Protein AF-A0AAW0SC07-F1 (afdb_monomer_lite)

Organism: Scylla paramamosain (NCBI:txid85552)

Sequence (97 aa):
QTDLDDSVVSEEGESTSRVGEHDPYFEPVVTLLEVFVVSDDDQEEEMIRLSFEVRQYKLFHYHTSESPPQWKERGMGAINILRNKQKKAVEFVQRQN

Radius of gyration: 31.54 Å; chains: 1; bounding box: 47×66×80 Å

Secondary structure (DSSP, 8-state):
----------------------------SS---------HHHHHHHHHHTT-EEEEEEEEEEETTSSS-EEEEEEEEEEEEEEETTTTEEEEEE---

Foldseek 3Di:
DDDDDDDDDDDDDDDDDPVPPPPDDDDDPDDDDDDPDPDVCVVLQVVFQVPDKDAWDWDWDFAVVDVVIDIDTPDMGIWGWGQDPVVRDIDIDDDDD

Structure (mmCIF, N/CA/C/O backbone):
data_AF-A0AAW0SC07-F1
#
_entry.id   AF-A0AAW0SC07-F1
#
loop_
_atom_site.group_PDB
_atom_site.id
_atom_site.type_symbol
_atom_site.label_atom_id
_atom_site.label_alt_id
_atom_site.label_comp_id
_atom_site.label_asym_id
_atom_site.label_entity_id
_atom_site.label_seq_id
_atom_site.pdbx_PDB_ins_code
_atom_site.Cartn_x
_atom_site.Cartn_y
_atom_site.Cartn_z
_atom_site.occupancy
_atom_site.B_iso_or_equiv
_atom_site.auth_seq_id
_atom_site.auth_comp_id
_atom_site.auth_asym_id
_atom_site.auth_atom_id
_atom_site.pdbx_PDB_model_num
ATOM 1 N N . GLN A 1 1 ? 4.304 53.829 -59.976 1.00 37.25 1 GLN A N 1
ATOM 2 C CA . GLN A 1 1 ? 3.515 53.375 -61.131 1.00 37.25 1 GLN A CA 1
ATOM 3 C C . GLN A 1 1 ? 2.353 52.582 -60.574 1.00 37.25 1 GLN A C 1
ATOM 5 O O . GLN A 1 1 ? 2.583 51.633 -59.838 1.00 37.25 1 GLN A O 1
ATOM 10 N N . THR A 1 2 ? 1.151 53.104 -60.774 1.00 45.84 2 THR A N 1
ATOM 11 C CA . THR A 1 2 ? -0.133 52.556 -60.330 1.00 45.84 2 THR A CA 1
ATOM 12 C C . THR A 1 2 ? -0.894 52.120 -61.572 1.00 45.84 2 THR A C 1
ATOM 14 O O . THR A 1 2 ? -1.062 52.959 -62.447 1.00 45.84 2 THR A O 1
ATOM 17 N N . ASP A 1 3 ? -1.385 50.886 -61.590 1.00 42.53 3 ASP A N 1
ATOM 18 C CA . ASP A 1 3 ? -2.456 50.367 -62.456 1.00 42.53 3 ASP A CA 1
ATOM 19 C C . ASP A 1 3 ? -3.165 49.306 -61.563 1.00 42.53 3 ASP A C 1
ATOM 21 O O . ASP A 1 3 ? -2.468 48.450 -61.017 1.00 42.53 3 ASP A O 1
ATOM 25 N N . LEU A 1 4 ? -4.406 49.467 -61.054 1.00 56.62 4 LEU A N 1
ATOM 26 C CA . LEU A 1 4 ? -5.734 49.326 -61.711 1.00 56.62 4 LEU A CA 1
ATOM 27 C C . LEU A 1 4 ? -5.795 48.003 -62.511 1.00 56.62 4 LEU A C 1
ATOM 29 O O . LEU A 1 4 ? -4.932 47.798 -63.351 1.00 56.62 4 LEU A O 1
ATOM 33 N N . ASP A 1 5 ? -6.700 47.033 -62.323 1.00 48.47 5 ASP A N 1
ATOM 34 C CA . ASP A 1 5 ? -8.143 47.021 -62.019 1.00 48.47 5 ASP A CA 1
ATOM 35 C C . ASP A 1 5 ? -8.614 45.540 -61.839 1.00 48.47 5 ASP A C 1
ATOM 37 O O . ASP A 1 5 ? -7.861 44.620 -62.158 1.00 48.47 5 ASP A O 1
ATOM 41 N N . ASP A 1 6 ? -9.877 45.363 -61.431 1.00 46.69 6 ASP A N 1
ATOM 42 C CA . ASP A 1 6 ? -10.849 44.302 -61.780 1.00 46.69 6 ASP A CA 1
ATOM 43 C C . ASP A 1 6 ? -11.149 43.280 -60.653 1.00 46.69 6 ASP A C 1
ATOM 45 O O . ASP A 1 6 ? -10.324 42.435 -60.325 1.00 46.69 6 ASP A O 1
ATOM 49 N N . SER A 1 7 ? -12.200 43.389 -59.822 1.00 51.28 7 SER A N 1
ATOM 50 C CA . SER 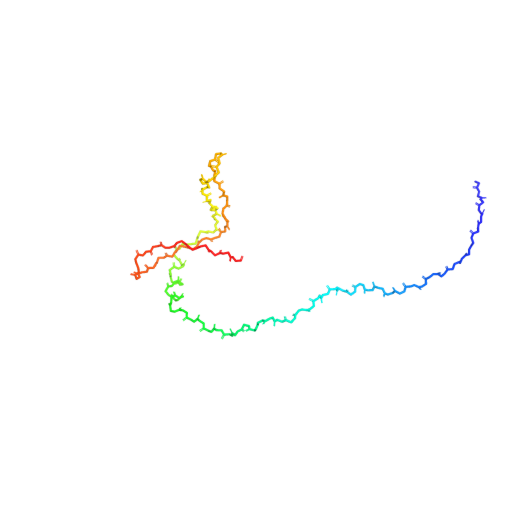A 1 7 ? -13.667 43.514 -59.993 1.00 51.28 7 SER A CA 1
ATOM 51 C C . SER A 1 7 ? -14.415 42.170 -59.868 1.00 51.28 7 SER A C 1
ATOM 53 O O . SER A 1 7 ? -14.202 41.237 -60.631 1.00 51.28 7 SER A O 1
ATOM 55 N N . VAL A 1 8 ? -15.375 42.173 -58.925 1.00 46.94 8 VAL A N 1
ATOM 56 C CA . VAL A 1 8 ? -16.696 41.502 -58.942 1.00 46.94 8 VAL A CA 1
ATOM 57 C C . VAL A 1 8 ? -16.862 40.015 -58.517 1.00 46.94 8 VAL A C 1
ATOM 59 O O . VAL A 1 8 ? -16.486 39.098 -59.230 1.00 46.94 8 VAL A O 1
ATOM 62 N N . VAL A 1 9 ? -17.541 39.866 -57.350 1.00 43.53 9 VAL A N 1
ATOM 63 C CA . VAL A 1 9 ? -18.678 38.979 -56.919 1.00 43.53 9 VAL A CA 1
ATOM 64 C C . VAL A 1 9 ? -18.549 37.464 -57.214 1.00 43.53 9 VAL A C 1
ATOM 66 O O . VAL A 1 9 ? -18.230 37.058 -58.316 1.00 43.53 9 VAL A O 1
ATOM 69 N N . SER A 1 10 ? -18.860 36.517 -56.323 1.00 38.44 10 SER A N 1
ATOM 70 C CA . SER A 1 10 ? -20.108 36.363 -55.563 1.00 38.44 10 SER A CA 1
ATOM 71 C C . SER A 1 10 ? -20.004 35.208 -54.567 1.00 38.44 10 SER A C 1
ATOM 73 O O . SER A 1 10 ? -19.227 34.291 -54.795 1.00 38.44 10 SER A O 1
ATOM 75 N N . GLU A 1 11 ? -20.834 35.303 -53.521 1.00 48.44 11 GLU A N 1
ATOM 76 C CA . GLU A 1 11 ? -21.550 34.227 -52.814 1.00 48.44 11 GLU A CA 1
ATOM 77 C C . GLU A 1 11 ? -20.823 32.899 -52.602 1.00 48.44 11 GLU A C 1
ATOM 79 O O . GLU A 1 11 ? -20.642 32.175 -53.561 1.00 48.44 11 GLU A O 1
ATOM 84 N N . GLU A 1 12 ? -20.592 32.522 -51.338 1.00 41.62 12 GLU A N 1
ATOM 85 C CA . GLU A 1 12 ? -21.218 31.314 -50.777 1.00 41.62 12 GLU A CA 1
ATOM 86 C C . GLU A 1 12 ? -21.529 31.563 -49.296 1.00 41.62 12 GLU A C 1
ATOM 88 O O . GLU A 1 12 ? -20.653 31.681 -48.437 1.00 41.62 12 GLU A O 1
ATOM 93 N N . GLY A 1 13 ? -22.821 31.713 -49.004 1.00 49.91 13 GLY A N 1
ATOM 94 C CA . GLY A 1 13 ? -23.321 31.428 -47.676 1.00 49.91 13 GLY A CA 1
ATOM 95 C C . GLY A 1 13 ? -23.371 29.919 -47.532 1.00 49.91 13 GLY A C 1
ATOM 96 O O . GLY A 1 13 ? -24.145 29.279 -48.231 1.00 49.91 13 GLY A O 1
ATOM 97 N N . GLU A 1 14 ? -22.603 29.352 -46.609 1.00 43.53 14 GLU A N 1
ATOM 98 C CA . GLU A 1 14 ? -22.860 27.985 -46.182 1.00 43.53 14 GLU A CA 1
ATOM 99 C C . GLU A 1 14 ? -22.658 27.848 -44.672 1.00 43.53 14 GLU A C 1
ATOM 101 O O . GLU A 1 14 ? -21.560 27.798 -44.128 1.00 43.53 14 GLU A O 1
ATOM 106 N N . SER A 1 15 ? -23.812 27.853 -44.008 1.00 43.69 15 SER A N 1
ATOM 107 C CA . SER A 1 15 ? -24.173 26.838 -43.027 1.00 43.69 15 SER A CA 1
ATOM 108 C C . SER A 1 15 ? -23.205 26.640 -41.868 1.00 43.69 15 SER A C 1
ATOM 110 O O . SER A 1 15 ? -22.289 25.826 -41.890 1.00 43.69 15 SER A O 1
ATOM 112 N N . THR A 1 16 ? -23.539 27.316 -40.774 1.00 48.91 16 THR A N 1
ATOM 113 C CA . THR A 1 16 ? -23.705 26.695 -39.453 1.00 48.91 16 THR A CA 1
ATOM 114 C C . THR A 1 16 ? -23.292 25.216 -39.364 1.00 48.91 16 THR A C 1
ATOM 116 O O . THR A 1 16 ? -24.134 24.323 -39.361 1.00 48.91 16 THR A O 1
ATOM 119 N N . SER A 1 17 ? -22.008 24.937 -39.187 1.00 53.12 17 SER A N 1
ATOM 120 C CA . SER A 1 17 ? -21.585 23.720 -38.504 1.00 53.12 17 SER A CA 1
ATOM 121 C C . SER A 1 17 ? -20.918 24.155 -37.214 1.00 53.12 17 SER A C 1
ATOM 123 O O . SER A 1 17 ? -19.706 24.134 -37.029 1.00 53.12 17 SER A O 1
ATOM 125 N N . ARG A 1 18 ? -21.773 24.555 -36.264 1.00 54.28 18 ARG A N 1
ATOM 126 C CA . ARG A 1 18 ? -21.492 24.217 -34.873 1.00 54.28 18 ARG A CA 1
ATOM 127 C C . ARG A 1 18 ? -21.308 22.707 -34.892 1.00 54.28 18 ARG A C 1
ATOM 129 O O . ARG A 1 18 ? -22.300 21.991 -34.982 1.00 54.28 18 ARG A O 1
ATOM 136 N N . VAL A 1 19 ? -20.056 22.258 -34.945 1.00 57.66 19 VAL A N 1
ATOM 137 C CA . VAL A 1 19 ? -19.673 20.873 -34.702 1.00 57.66 19 VAL A CA 1
ATOM 138 C C . VAL A 1 19 ? -20.206 20.591 -33.308 1.00 57.66 19 VAL A C 1
ATOM 140 O O . VAL A 1 19 ? -19.590 20.960 -32.313 1.00 57.66 19 VAL A O 1
ATOM 143 N N . GLY A 1 20 ? -21.446 20.104 -33.256 1.00 59.25 20 GLY A N 1
ATOM 144 C CA . GLY A 1 20 ? -22.051 19.624 -32.035 1.00 59.25 20 GLY A CA 1
ATOM 145 C C . GLY A 1 20 ? -21.104 18.559 -31.534 1.00 59.25 20 GLY A C 1
ATOM 146 O O . GLY A 1 20 ? -20.772 17.644 -32.290 1.00 59.25 20 GLY A O 1
ATOM 147 N N . GLU A 1 21 ? -20.592 18.762 -30.325 1.00 64.81 21 GLU A N 1
ATOM 148 C CA . GLU A 1 21 ? -19.764 17.793 -29.630 1.00 64.81 21 GLU A CA 1
ATOM 149 C C . GLU A 1 21 ? -20.411 16.422 -29.813 1.00 64.81 21 GLU A C 1
ATOM 151 O O . GLU A 1 21 ? -21.562 16.200 -29.433 1.00 64.81 21 GLU A O 1
ATOM 156 N N . HIS A 1 22 ? -19.709 15.533 -30.515 1.00 71.44 22 HIS A N 1
ATOM 157 C CA . HIS A 1 22 ? -20.117 14.148 -30.619 1.00 71.44 22 HIS A CA 1
ATOM 158 C C . HIS A 1 22 ? -19.916 13.547 -29.229 1.00 71.44 22 HIS A C 1
ATOM 160 O O . HIS A 1 22 ? -18.822 13.091 -28.908 1.00 71.44 22 HIS A O 1
ATOM 166 N N . ASP A 1 23 ? -20.954 13.640 -28.401 1.00 79.31 23 ASP A N 1
ATOM 167 C CA . ASP A 1 23 ? -21.022 13.056 -27.067 1.00 79.31 23 ASP A CA 1
ATOM 168 C C . ASP A 1 23 ? -21.840 11.759 -27.156 1.00 79.31 23 ASP A C 1
ATOM 170 O O . ASP A 1 23 ? -23.074 11.786 -27.056 1.00 79.31 23 ASP A O 1
ATOM 174 N N . PRO A 1 24 ? -21.204 10.617 -27.488 1.00 84.19 24 PRO A N 1
ATOM 175 C CA . PRO A 1 24 ? -21.902 9.349 -27.576 1.00 84.19 24 PRO A CA 1
ATOM 176 C C . PRO A 1 24 ? -22.398 8.949 -26.184 1.00 84.19 24 PRO A C 1
ATOM 178 O O . PRO A 1 24 ? -21.633 8.511 -25.326 1.00 84.19 24 PRO A O 1
ATOM 181 N N . TYR A 1 25 ? -23.706 9.083 -25.978 1.00 86.44 25 TYR A N 1
ATOM 182 C CA . TYR A 1 25 ? -24.371 8.613 -24.773 1.00 86.44 25 TYR A CA 1
ATOM 183 C C . TYR A 1 25 ? -24.542 7.091 -24.815 1.00 86.44 25 TYR A C 1
ATOM 185 O O . TYR A 1 25 ? -25.071 6.539 -25.783 1.00 86.44 25 TYR A O 1
ATOM 193 N N . PHE A 1 26 ? -24.137 6.421 -23.738 1.00 89.56 26 PHE A N 1
ATOM 194 C CA . PHE A 1 26 ? -24.329 4.986 -23.547 1.00 89.56 26 PHE A CA 1
ATOM 195 C C . PHE A 1 26 ? -25.259 4.742 -22.363 1.00 89.56 26 PHE A C 1
ATOM 197 O O . PHE A 1 26 ? -25.078 5.322 -21.291 1.00 89.56 26 PHE A O 1
ATOM 204 N N . GLU A 1 27 ? -26.231 3.848 -22.544 1.00 87.94 27 GLU A N 1
ATOM 205 C CA . GLU A 1 27 ? -27.066 3.396 -21.436 1.00 87.94 27 GLU A CA 1
ATOM 206 C C . GLU A 1 27 ? -26.234 2.569 -20.439 1.00 87.94 27 GLU A C 1
ATOM 208 O O . GLU A 1 27 ? -25.405 1.744 -20.847 1.00 87.94 27 GLU A O 1
ATOM 213 N N . PRO A 1 28 ? -26.432 2.768 -19.125 1.00 86.75 28 PRO A N 1
ATOM 214 C CA . PRO A 1 28 ? -25.701 2.020 -18.116 1.00 86.75 28 PRO A CA 1
ATOM 215 C C . PRO A 1 28 ? -26.069 0.533 -18.177 1.00 86.75 28 PRO A C 1
ATOM 217 O O . PRO A 1 28 ? -27.227 0.156 -18.025 1.00 86.75 28 PRO A O 1
ATOM 220 N N . VAL A 1 29 ? -25.057 -0.326 -18.340 1.00 86.31 29 VAL A N 1
ATOM 221 C CA . VAL A 1 29 ? -25.231 -1.792 -18.391 1.00 86.31 29 VAL A CA 1
ATOM 222 C C . VAL A 1 29 ? -25.684 -2.355 -17.039 1.00 86.31 29 VAL A C 1
ATOM 224 O O . VAL A 1 29 ? -26.373 -3.371 -16.980 1.00 86.31 29 VAL A O 1
ATOM 227 N N . VAL A 1 30 ? -25.294 -1.702 -15.941 1.00 85.69 30 VAL A N 1
ATOM 228 C CA . VAL A 1 30 ? -25.643 -2.103 -14.575 1.00 85.69 30 VAL A CA 1
ATOM 229 C C . VAL A 1 30 ? -25.950 -0.878 -13.721 1.00 85.69 30 VAL A C 1
ATOM 231 O O . VAL A 1 30 ? -25.230 0.118 -13.755 1.00 85.69 30 VAL A O 1
ATOM 234 N N . THR A 1 31 ? -27.008 -0.965 -12.920 1.00 81.88 31 THR A N 1
ATOM 235 C CA . THR A 1 31 ? -27.303 0.012 -11.868 1.00 81.88 31 THR A CA 1
ATOM 236 C C . THR A 1 31 ? -26.656 -0.447 -10.571 1.00 81.88 31 THR A C 1
ATOM 238 O O . THR A 1 31 ? -26.983 -1.521 -10.059 1.00 81.88 31 THR A O 1
ATOM 241 N N . LEU A 1 32 ? -25.742 0.360 -10.037 1.00 81.81 32 LEU A N 1
ATOM 242 C CA . LEU A 1 32 ? -25.138 0.102 -8.735 1.00 81.81 32 LEU A CA 1
ATOM 243 C C . LEU A 1 32 ? -26.204 0.300 -7.653 1.00 81.81 32 LEU A C 1
ATOM 245 O O . LEU A 1 32 ? -26.710 1.405 -7.473 1.00 81.81 32 LEU A O 1
ATOM 249 N N . LEU A 1 33 ? -26.566 -0.780 -6.959 1.00 82.62 33 LEU A N 1
ATOM 250 C CA . LEU A 1 33 ? -27.409 -0.686 -5.772 1.00 82.62 33 LEU A CA 1
ATOM 251 C C . LEU A 1 33 ? -26.603 -0.042 -4.646 1.00 82.62 33 LEU A C 1
ATOM 253 O O . LEU A 1 33 ? -25.430 -0.367 -4.454 1.00 82.62 33 LEU A O 1
ATOM 257 N N . GLU A 1 34 ? -27.236 0.858 -3.900 1.00 76.06 34 GLU A N 1
ATOM 258 C CA . GLU A 1 34 ? -26.630 1.459 -2.719 1.00 76.06 34 GLU A CA 1
ATOM 259 C C . GLU A 1 34 ? -26.486 0.378 -1.643 1.00 76.06 34 GLU A C 1
ATOM 261 O O . GLU A 1 34 ? -27.460 -0.060 -1.030 1.00 76.06 34 GLU A O 1
ATOM 266 N N . VAL A 1 35 ? -25.260 -0.112 -1.463 1.00 72.00 35 VAL A N 1
ATOM 267 C CA . VAL A 1 35 ? -24.939 -1.075 -0.413 1.00 72.00 35 VAL A CA 1
ATOM 268 C C . VAL A 1 35 ? -24.312 -0.309 0.739 1.00 72.00 35 VAL A C 1
ATOM 270 O O . VAL A 1 35 ? -23.189 0.180 0.638 1.00 72.00 35 VAL A O 1
ATOM 273 N N . PHE A 1 36 ? -25.035 -0.230 1.852 1.00 62.91 36 PHE A N 1
ATOM 274 C CA . PHE A 1 36 ? -24.496 0.303 3.095 1.00 62.91 36 PHE A CA 1
ATOM 275 C C . PHE A 1 36 ? -23.659 -0.791 3.771 1.00 62.91 36 PHE A C 1
ATOM 277 O O . PHE A 1 36 ? -24.157 -1.572 4.581 1.00 62.91 36 PHE A O 1
ATOM 284 N N . VAL A 1 37 ? -22.389 -0.905 3.378 1.00 62.66 37 VAL A N 1
ATOM 285 C CA . VAL A 1 37 ? -21.425 -1.774 4.064 1.00 62.66 37 VAL A CA 1
ATOM 286 C C . VAL A 1 37 ? -20.750 -0.941 5.143 1.00 62.66 37 VAL A C 1
ATOM 288 O O . VAL A 1 37 ? -19.776 -0.245 4.878 1.00 62.66 37 VAL A O 1
ATOM 291 N N . VAL A 1 38 ? -21.283 -0.985 6.362 1.00 56.22 38 VAL A N 1
ATOM 292 C CA . VAL A 1 38 ? -20.494 -0.602 7.538 1.00 56.22 38 VAL A CA 1
ATOM 293 C C . VAL A 1 38 ? -19.776 -1.864 7.971 1.00 56.22 38 VAL A C 1
ATOM 295 O O . VAL A 1 38 ? -20.347 -2.714 8.653 1.00 56.22 38 VAL A O 1
ATOM 298 N N . SER A 1 39 ? -18.549 -2.039 7.497 1.00 60.50 39 SER A N 1
ATOM 299 C CA . SER A 1 39 ? -17.679 -3.083 8.019 1.00 60.50 39 SER A CA 1
ATOM 300 C C . SER A 1 39 ? -17.310 -2.670 9.446 1.00 60.50 39 SER A C 1
ATOM 302 O O . SER A 1 39 ? -16.751 -1.595 9.631 1.00 60.50 39 SER A O 1
ATOM 304 N N . ASP A 1 40 ? -17.589 -3.489 10.464 1.00 55.94 40 ASP A N 1
ATOM 305 C CA . ASP A 1 40 ? -17.095 -3.235 11.836 1.00 55.94 40 ASP A CA 1
ATOM 306 C C . ASP A 1 40 ? -15.556 -3.076 11.870 1.00 55.94 40 ASP A C 1
ATOM 308 O O . ASP A 1 40 ? -15.009 -2.367 12.716 1.00 55.94 40 ASP A O 1
ATOM 312 N N . ASP A 1 41 ? -14.863 -3.667 10.889 1.00 57.06 41 ASP A N 1
ATOM 313 C CA . ASP A 1 41 ? -13.432 -3.473 10.643 1.00 57.06 41 ASP A CA 1
ATOM 314 C C . ASP A 1 41 ? -13.077 -1.998 10.372 1.00 57.06 41 ASP A C 1
ATOM 316 O O . ASP A 1 41 ? -12.029 -1.554 10.826 1.00 57.06 41 ASP A O 1
ATOM 320 N N . ASP A 1 42 ? -13.940 -1.198 9.729 1.00 55.41 42 ASP A N 1
ATOM 321 C CA . ASP A 1 42 ? -13.635 0.198 9.377 1.00 55.41 42 ASP A CA 1
ATOM 322 C C . ASP A 1 42 ? -13.456 1.097 10.614 1.00 55.41 42 ASP A C 1
ATOM 324 O O . ASP A 1 42 ? -12.649 2.024 10.582 1.00 55.41 42 ASP A O 1
ATOM 328 N N . GLN A 1 43 ? -14.149 0.814 11.725 1.00 53.81 43 GLN A N 1
ATOM 329 C CA . GLN A 1 43 ? -14.042 1.590 12.971 1.00 53.81 43 GLN A CA 1
ATOM 330 C C . GLN A 1 43 ? -12.756 1.265 13.754 1.00 53.81 43 GLN A C 1
ATOM 332 O O . GLN A 1 43 ? -12.089 2.164 14.276 1.00 53.81 43 GLN A O 1
ATOM 337 N N . GLU A 1 44 ? -12.365 -0.013 13.828 1.00 57.00 44 GLU A N 1
ATOM 338 C CA . GLU A 1 44 ? -11.090 -0.411 14.443 1.00 57.00 44 GLU A CA 1
ATOM 339 C C . GLU A 1 44 ? -9.908 0.020 13.548 1.00 57.00 44 GLU A C 1
ATOM 341 O O . GLU A 1 44 ? -8.905 0.540 14.050 1.00 57.00 44 GLU A O 1
ATOM 346 N N . GLU A 1 45 ? -10.059 -0.094 12.222 1.00 54.78 45 GLU A N 1
ATOM 347 C CA . GLU A 1 45 ? -9.089 0.330 11.209 1.00 54.78 45 GLU A CA 1
ATOM 348 C C . GLU A 1 45 ? -8.872 1.852 11.204 1.00 54.78 45 GLU A C 1
ATOM 350 O O . GLU A 1 45 ? -7.728 2.290 11.096 1.00 54.78 45 GLU A O 1
ATOM 355 N N . GLU A 1 46 ? -9.910 2.673 11.390 1.00 54.09 46 GLU A N 1
ATOM 356 C CA . GLU A 1 46 ? -9.792 4.137 11.491 1.00 54.09 46 GLU A CA 1
ATOM 357 C C . GLU A 1 46 ? -8.922 4.568 12.685 1.00 54.09 46 GLU A C 1
ATOM 359 O O . GLU A 1 46 ? -8.025 5.400 12.534 1.00 54.09 46 GLU A O 1
ATOM 364 N N . MET A 1 47 ? -9.081 3.931 13.850 1.00 49.91 47 MET A N 1
ATOM 365 C CA . MET A 1 47 ? -8.268 4.230 15.038 1.00 49.91 47 MET A CA 1
ATOM 366 C C . MET A 1 47 ? -6.796 3.808 14.872 1.00 49.91 47 MET A C 1
ATOM 368 O O . MET A 1 47 ? -5.895 4.349 15.514 1.00 49.91 47 MET A O 1
ATOM 372 N N . ILE A 1 48 ? -6.542 2.835 14.001 1.00 54.19 48 ILE A N 1
ATOM 373 C CA . ILE A 1 48 ? -5.219 2.310 13.683 1.00 54.19 48 ILE A CA 1
ATOM 374 C C . ILE A 1 48 ? -4.534 3.130 12.567 1.00 54.19 48 ILE A C 1
ATOM 376 O O . ILE A 1 48 ? -3.330 3.394 12.677 1.00 54.19 48 ILE A O 1
ATOM 380 N N . ARG A 1 49 ? -5.286 3.579 11.546 1.00 54.06 49 ARG A N 1
ATOM 381 C CA . ARG A 1 49 ? -4.842 4.474 10.452 1.00 54.06 49 ARG A CA 1
ATOM 382 C C . ARG A 1 49 ? -4.147 5.731 10.981 1.00 54.06 49 ARG A C 1
ATOM 384 O O . ARG A 1 49 ? -3.191 6.197 10.373 1.00 54.06 49 ARG A O 1
ATOM 391 N N . LEU A 1 50 ? -4.563 6.228 12.147 1.00 54.47 50 LEU A N 1
ATOM 392 C CA . LEU A 1 50 ? -4.008 7.423 12.796 1.00 54.47 50 LEU A CA 1
ATOM 393 C C . LEU A 1 50 ? -2.553 7.286 13.276 1.00 54.47 50 LEU A C 1
ATOM 395 O O . LEU A 1 50 ? -1.965 8.275 13.712 1.00 54.47 50 LEU A O 1
ATOM 399 N N . SER A 1 51 ? -1.963 6.087 13.236 1.00 55.12 51 SER A N 1
ATOM 400 C CA . SER A 1 51 ? -0.666 5.855 13.878 1.00 55.12 51 SER A CA 1
ATOM 401 C C . SER A 1 51 ? 0.500 6.425 13.069 1.00 55.12 51 SER A C 1
ATOM 403 O O . SER A 1 51 ? 1.349 7.088 13.653 1.00 55.12 51 SER A O 1
ATOM 405 N N . PHE A 1 52 ? 0.557 6.195 11.751 1.00 61.44 52 PHE A N 1
ATOM 406 C CA . PHE A 1 52 ? 1.634 6.692 10.885 1.00 61.44 52 PHE A CA 1
ATOM 407 C C . PHE A 1 52 ? 1.189 6.747 9.418 1.00 61.44 52 PHE A C 1
ATOM 409 O O . PHE A 1 52 ? 0.921 5.715 8.801 1.00 61.44 52 PHE A O 1
ATOM 416 N N . GLU A 1 53 ? 1.190 7.952 8.853 1.00 66.56 53 GLU A N 1
ATOM 417 C CA . GLU A 1 53 ? 1.029 8.193 7.420 1.00 66.56 53 GLU A CA 1
ATOM 418 C C . GLU A 1 53 ? 2.391 8.560 6.823 1.00 66.56 53 GLU A C 1
ATOM 420 O O . GLU A 1 53 ? 3.021 9.551 7.209 1.00 66.56 53 GLU A O 1
ATOM 425 N N . VAL A 1 54 ? 2.861 7.767 5.861 1.00 72.06 54 VAL A N 1
ATOM 426 C CA . VAL A 1 54 ? 4.025 8.145 5.056 1.00 72.06 54 VAL A CA 1
ATOM 427 C C . VAL A 1 54 ? 3.513 8.949 3.874 1.00 72.06 54 VAL A C 1
ATOM 429 O O . VAL A 1 54 ? 2.922 8.376 2.966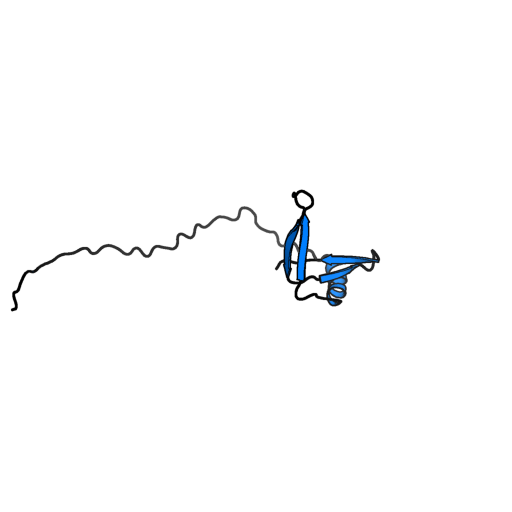 1.00 72.06 54 VAL A O 1
ATOM 432 N N . ARG A 1 55 ? 3.754 10.265 3.872 1.00 72.69 55 ARG A N 1
ATOM 433 C CA . ARG A 1 55 ? 3.241 11.185 2.838 1.00 72.69 55 ARG A CA 1
ATOM 434 C C . ARG A 1 55 ? 3.781 10.916 1.435 1.00 72.69 55 ARG A C 1
ATOM 436 O O . ARG A 1 55 ? 3.111 11.227 0.457 1.00 72.69 55 ARG A O 1
ATOM 443 N N . GLN A 1 56 ? 5.010 10.416 1.336 1.00 81.69 56 GLN A N 1
ATOM 444 C CA . GLN A 1 56 ? 5.681 10.171 0.064 1.00 81.69 56 GLN A CA 1
ATOM 445 C C . GLN A 1 56 ? 6.529 8.905 0.154 1.00 81.69 56 GLN A C 1
ATOM 447 O O . GLN A 1 56 ? 7.443 8.819 0.973 1.00 81.69 56 GLN A O 1
ATOM 452 N N . TYR A 1 57 ? 6.246 7.938 -0.711 1.00 83.94 57 TYR A N 1
ATOM 453 C CA . TYR A 1 57 ? 7.080 6.758 -0.918 1.00 83.94 57 TYR A CA 1
ATOM 454 C C . TYR A 1 57 ? 7.261 6.477 -2.412 1.00 83.94 57 TYR A C 1
ATOM 456 O O . TYR A 1 57 ? 6.483 6.933 -3.253 1.00 83.94 57 TYR A O 1
ATOM 464 N N . LYS A 1 58 ? 8.272 5.662 -2.718 1.00 88.75 58 LYS A N 1
ATOM 465 C CA . LYS A 1 58 ? 8.430 4.977 -4.001 1.00 88.75 58 LYS A CA 1
ATOM 466 C C . LYS A 1 58 ? 8.647 3.490 -3.735 1.00 88.75 58 LYS A C 1
ATOM 468 O O . LYS A 1 58 ? 9.587 3.119 -3.036 1.00 88.75 58 LYS A O 1
ATOM 473 N N . LEU A 1 59 ? 7.751 2.655 -4.252 1.00 87.94 59 LEU A N 1
ATOM 474 C CA . LEU A 1 59 ? 7.795 1.206 -4.102 1.00 87.94 59 LEU A CA 1
ATOM 475 C C . LEU A 1 59 ? 8.459 0.590 -5.327 1.00 87.94 59 LEU A C 1
ATOM 477 O O . LEU A 1 59 ? 8.104 0.910 -6.462 1.00 87.94 59 LEU A O 1
ATOM 481 N N . PHE A 1 60 ? 9.375 -0.342 -5.091 1.00 91.81 60 PHE A N 1
ATOM 482 C CA . PHE A 1 60 ? 10.029 -1.102 -6.144 1.00 91.81 60 PHE A CA 1
ATOM 483 C C . PHE A 1 60 ? 9.687 -2.584 -6.023 1.00 91.81 60 PHE A C 1
ATOM 485 O O . PHE A 1 60 ? 9.626 -3.135 -4.926 1.00 91.81 60 PHE A O 1
ATOM 492 N N . HIS A 1 61 ? 9.487 -3.233 -7.164 1.00 91.19 61 HIS A N 1
ATOM 493 C CA . HIS A 1 61 ? 9.384 -4.679 -7.269 1.00 91.19 61 HIS A CA 1
ATOM 494 C C . HIS A 1 61 ? 10.638 -5.219 -7.955 1.00 91.19 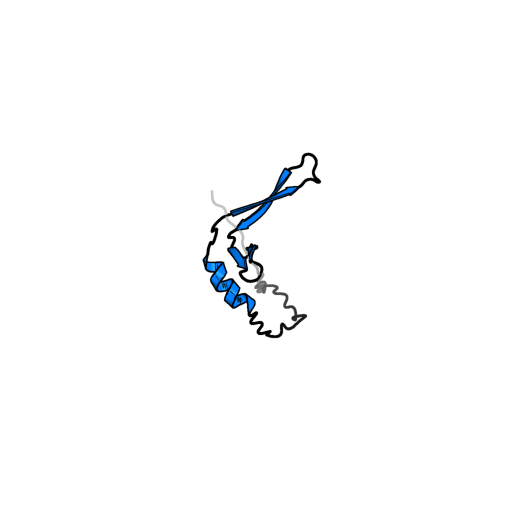61 HIS A C 1
ATOM 496 O O . HIS A 1 61 ? 11.033 -4.732 -9.017 1.00 91.19 61 HIS A O 1
ATOM 502 N N . TYR A 1 62 ? 11.276 -6.211 -7.339 1.00 93.56 62 TYR A N 1
ATOM 503 C CA . TYR A 1 62 ? 12.464 -6.837 -7.903 1.00 93.56 62 TYR A CA 1
ATOM 504 C C . TYR A 1 62 ? 12.066 -7.913 -8.911 1.00 93.56 62 TYR A C 1
ATOM 506 O O . TYR A 1 62 ? 11.468 -8.924 -8.543 1.00 93.56 62 TYR A O 1
ATOM 514 N N . HIS A 1 63 ? 12.385 -7.686 -10.183 1.00 93.25 63 HIS A N 1
ATOM 515 C CA . HIS A 1 63 ? 11.964 -8.544 -11.280 1.00 93.25 63 HIS A CA 1
ATOM 516 C C . HIS A 1 63 ? 13.056 -9.574 -11.592 1.00 93.25 63 HIS A C 1
ATOM 518 O O . HIS A 1 63 ? 13.968 -9.330 -12.381 1.00 93.25 63 HIS A O 1
ATOM 524 N N . THR A 1 64 ? 12.968 -10.741 -10.952 1.00 94.94 64 THR A N 1
ATOM 525 C CA . THR A 1 64 ? 13.958 -11.825 -11.093 1.00 94.94 64 THR A CA 1
ATOM 526 C C . THR A 1 64 ? 13.883 -12.564 -12.424 1.00 94.94 64 THR A C 1
ATOM 528 O O . THR A 1 64 ? 14.831 -13.253 -12.782 1.00 94.94 64 THR A O 1
ATOM 531 N N . SER A 1 65 ? 12.779 -12.433 -13.166 1.00 93.81 65 SER A N 1
ATOM 532 C CA . SER A 1 65 ? 12.615 -13.100 -14.461 1.00 93.81 65 SER A CA 1
ATOM 533 C C . SER A 1 65 ? 13.301 -12.370 -15.622 1.00 93.81 65 SER A C 1
ATOM 535 O O . SER A 1 65 ? 13.241 -12.847 -16.751 1.00 93.81 65 SER A O 1
ATOM 537 N N . GLU A 1 66 ? 13.899 -11.201 -15.382 1.00 91.56 66 GLU A N 1
ATOM 538 C CA . GLU A 1 66 ? 14.712 -10.498 -16.378 1.00 91.56 66 GLU A CA 1
ATOM 539 C C . GLU A 1 66 ? 16.186 -10.886 -16.245 1.00 91.56 66 GLU A C 1
ATOM 541 O O . GLU A 1 66 ? 16.647 -11.266 -15.171 1.00 91.56 66 GLU A O 1
ATOM 546 N N . SER A 1 67 ? 16.930 -10.798 -17.349 1.00 91.00 67 SER A N 1
ATOM 547 C CA . SER A 1 67 ? 18.367 -11.071 -17.383 1.00 91.00 67 SER A CA 1
ATOM 548 C C . SER A 1 67 ? 19.096 -9.863 -17.983 1.00 91.00 67 SER A C 1
ATOM 550 O O . SER A 1 67 ? 19.083 -9.711 -19.206 1.00 91.00 67 SER A O 1
ATOM 552 N N . PRO A 1 68 ? 19.739 -9.010 -17.164 1.00 92.38 68 PRO A N 1
ATOM 553 C CA . PRO A 1 68 ? 19.933 -9.154 -15.719 1.00 92.38 68 PRO A CA 1
ATOM 554 C C . PRO A 1 68 ? 18.672 -8.818 -14.893 1.00 92.38 68 PRO A C 1
ATOM 556 O O . PRO A 1 68 ? 17.860 -7.997 -15.324 1.00 92.38 68 PRO A O 1
ATOM 559 N N . PRO A 1 69 ? 18.521 -9.397 -13.688 1.00 95.25 69 PRO A N 1
ATOM 560 C CA . PRO A 1 69 ? 17.466 -9.008 -12.760 1.00 95.25 69 PRO A CA 1
ATOM 561 C C . PRO A 1 69 ? 17.575 -7.532 -12.373 1.00 95.25 69 PRO A C 1
ATOM 563 O O . PRO A 1 69 ? 18.659 -7.054 -12.029 1.00 95.25 69 PRO A O 1
ATOM 566 N N . GLN A 1 70 ? 16.450 -6.820 -12.367 1.00 94.88 70 GLN A N 1
ATOM 567 C CA . GLN A 1 70 ? 16.428 -5.386 -12.076 1.00 94.88 70 GLN A CA 1
ATOM 568 C C . GLN A 1 70 ? 15.230 -4.966 -11.221 1.00 94.88 70 GLN A C 1
ATOM 570 O O . GLN A 1 70 ? 14.199 -5.639 -11.151 1.00 94.88 70 GLN A O 1
ATOM 575 N N . TRP A 1 71 ? 15.381 -3.824 -10.550 1.00 95.88 71 TRP A N 1
ATOM 576 C CA . TRP A 1 71 ? 14.306 -3.175 -9.807 1.00 95.88 71 TRP A CA 1
ATOM 577 C C . TRP A 1 71 ? 13.412 -2.387 -10.761 1.00 95.88 71 TRP A C 1
ATOM 579 O O . TRP A 1 71 ? 13.895 -1.536 -11.504 1.00 95.88 71 TRP A O 1
ATOM 589 N N . LYS A 1 72 ? 12.103 -2.634 -10.703 1.00 92.88 72 LYS A N 1
ATOM 590 C CA . LYS A 1 72 ? 11.092 -1.850 -11.418 1.00 92.88 72 LYS A CA 1
ATOM 591 C C . LYS A 1 72 ? 10.265 -1.040 -10.442 1.00 92.88 72 LYS A C 1
ATOM 593 O O . LYS A 1 72 ? 9.927 -1.519 -9.361 1.00 92.88 72 LYS A O 1
ATOM 598 N N . GLU A 1 73 ? 9.909 0.173 -10.834 1.00 92.81 73 GLU A N 1
ATOM 599 C CA . GLU A 1 73 ? 8.989 0.993 -10.057 1.00 92.81 73 GLU A CA 1
ATOM 600 C C . GLU A 1 73 ? 7.584 0.376 -10.091 1.00 92.81 73 GLU A C 1
ATOM 602 O O . GLU A 1 73 ? 7.060 0.045 -11.155 1.00 92.81 73 GLU A O 1
ATOM 60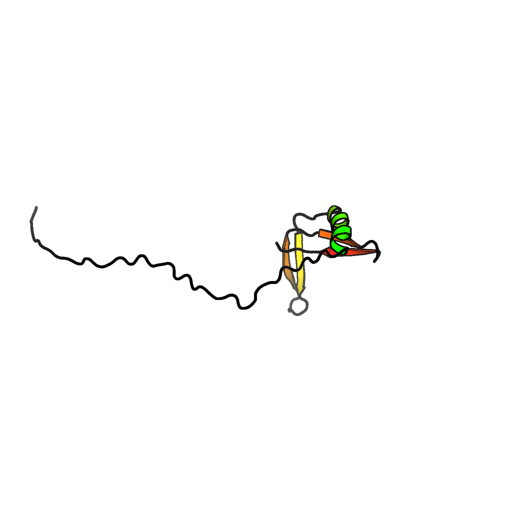7 N N . ARG A 1 74 ? 6.991 0.172 -8.912 1.00 89.44 74 ARG A N 1
ATOM 608 C CA . ARG A 1 74 ? 5.656 -0.416 -8.747 1.00 89.44 74 ARG A CA 1
ATOM 609 C C . ARG A 1 74 ? 4.595 0.643 -8.466 1.00 89.44 74 ARG A C 1
ATOM 611 O O . ARG A 1 74 ? 3.450 0.454 -8.868 1.00 89.44 74 ARG A O 1
ATOM 618 N N . GLY A 1 75 ? 4.970 1.723 -7.7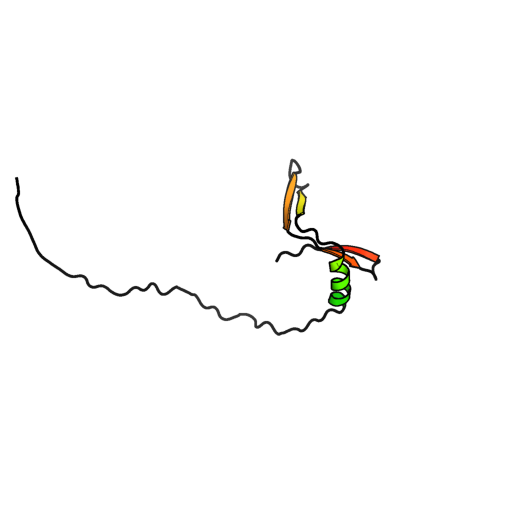83 1.00 85.06 75 GLY A N 1
ATOM 619 C CA . GLY A 1 75 ? 4.083 2.844 -7.487 1.00 85.06 75 GLY A CA 1
ATOM 620 C C . GLY A 1 75 ? 4.726 3.903 -6.594 1.00 85.06 75 GLY A C 1
ATOM 621 O O . GLY A 1 75 ? 5.737 3.651 -5.938 1.00 85.06 75 GLY A O 1
ATOM 622 N N . MET A 1 76 ? 4.103 5.077 -6.558 1.00 86.94 76 MET A N 1
ATOM 623 C CA . MET A 1 76 ? 4.422 6.191 -5.663 1.00 86.94 76 MET A CA 1
ATOM 624 C C . MET A 1 76 ? 3.139 6.685 -4.990 1.00 86.94 76 MET A C 1
ATOM 626 O O . MET A 1 76 ? 2.055 6.514 -5.549 1.00 86.94 76 MET A O 1
ATOM 630 N N . GLY A 1 77 ? 3.244 7.315 -3.820 1.00 83.94 77 GLY A N 1
ATOM 631 C CA . GLY A 1 77 ? 2.097 7.964 -3.170 1.00 83.94 77 GLY A CA 1
ATOM 632 C C . GLY A 1 77 ? 2.237 8.083 -1.656 1.00 83.94 77 GLY A C 1
ATOM 633 O O . GLY A 1 77 ? 3.355 8.208 -1.155 1.00 83.94 77 GLY A O 1
ATOM 634 N N . ALA A 1 78 ? 1.109 7.979 -0.944 1.00 82.06 78 ALA A N 1
ATOM 635 C CA . ALA A 1 78 ? 1.063 7.822 0.509 1.00 82.06 78 ALA A CA 1
ATOM 636 C C . ALA A 1 78 ? 0.723 6.375 0.930 1.00 82.06 78 ALA A C 1
ATOM 638 O O . ALA A 1 78 ? -0.065 5.696 0.266 1.00 82.06 78 ALA A O 1
ATOM 639 N N . ILE A 1 79 ? 1.348 5.879 2.001 1.00 79.06 79 ILE A N 1
ATOM 640 C CA . ILE A 1 79 ? 1.052 4.559 2.591 1.00 79.06 79 ILE A CA 1
ATOM 641 C C . ILE A 1 79 ? 0.487 4.760 3.989 1.00 79.06 79 ILE A C 1
ATOM 643 O O . ILE A 1 79 ? 1.021 5.548 4.774 1.00 79.06 79 ILE A O 1
ATOM 647 N N . ASN A 1 80 ? -0.533 3.964 4.302 1.00 76.31 80 ASN A N 1
ATOM 648 C CA . ASN A 1 80 ? -1.050 3.802 5.650 1.00 76.31 80 ASN A CA 1
ATOM 649 C C . ASN A 1 80 ? -0.473 2.522 6.261 1.00 76.31 80 ASN A C 1
ATOM 651 O O . ASN A 1 80 ? -0.514 1.451 5.648 1.00 76.31 80 ASN A O 1
ATOM 655 N N . ILE A 1 81 ? 0.064 2.630 7.475 1.00 75.25 81 ILE A N 1
ATOM 656 C CA . ILE A 1 81 ? 0.515 1.475 8.255 1.00 75.25 81 ILE A CA 1
ATOM 657 C C . ILE A 1 81 ? -0.570 1.141 9.266 1.00 75.25 81 ILE A C 1
ATOM 659 O O . ILE A 1 81 ? -0.909 1.966 10.114 1.00 75.25 81 ILE A O 1
ATOM 663 N N . LEU A 1 82 ? -1.091 -0.081 9.188 1.00 74.88 82 LEU A N 1
ATOM 664 C CA . LEU A 1 82 ? -2.189 -0.533 10.026 1.00 74.88 82 LEU A CA 1
ATOM 665 C C . LEU A 1 82 ? -1.722 -1.644 10.962 1.00 74.88 82 LEU A C 1
ATOM 667 O O . LEU A 1 82 ? -1.100 -2.603 10.538 1.00 74.88 82 LEU A O 1
ATOM 671 N N . ARG A 1 83 ? -2.025 -1.554 12.252 1.00 70.31 83 ARG A N 1
ATOM 672 C CA . ARG A 1 83 ? -1.831 -2.606 13.250 1.00 70.31 83 ARG A CA 1
ATOM 673 C C . ARG A 1 83 ? -3.150 -3.258 13.654 1.00 70.31 83 ARG A C 1
ATOM 675 O O . ARG A 1 83 ? -3.823 -2.749 14.539 1.00 70.31 83 ARG A O 1
ATOM 682 N N . ASN A 1 84 ? -3.445 -4.444 13.140 1.00 70.75 84 ASN A N 1
ATOM 683 C CA . ASN A 1 84 ? -4.574 -5.245 13.604 1.00 70.75 84 ASN A CA 1
ATOM 684 C C . ASN A 1 84 ? -4.326 -5.766 15.038 1.00 70.75 84 ASN A C 1
ATOM 686 O O . ASN A 1 84 ? -3.378 -6.521 15.287 1.00 70.75 84 ASN A O 1
ATOM 690 N N . LYS A 1 85 ? -5.169 -5.372 16.003 1.00 68.62 85 LYS A N 1
ATOM 691 C CA . LYS A 1 85 ? -5.013 -5.760 17.418 1.00 68.62 85 LYS A CA 1
ATOM 692 C C . LYS A 1 85 ? -5.404 -7.211 17.684 1.00 68.62 85 LYS A C 1
ATOM 694 O O . LYS A 1 85 ? -4.753 -7.862 18.501 1.00 68.62 85 LYS A O 1
ATOM 699 N N . GLN A 1 86 ? -6.409 -7.720 16.977 1.00 74.25 86 GLN A N 1
ATOM 700 C CA . GLN A 1 86 ? -6.914 -9.084 17.133 1.00 74.25 86 GLN A CA 1
ATOM 701 C C . GLN A 1 86 ? -5.900 -10.108 16.610 1.00 74.25 86 GLN A C 1
ATOM 703 O O . GLN A 1 86 ? -5.527 -11.049 17.309 1.00 74.25 86 GLN A O 1
ATOM 708 N N . LYS A 1 87 ? -5.368 -9.863 15.408 1.00 74.81 87 LYS A N 1
ATOM 709 C CA . LYS A 1 87 ? -4.334 -10.689 14.766 1.00 74.81 87 LYS A CA 1
ATOM 710 C C . LYS A 1 87 ? -2.925 -10.405 15.298 1.00 74.81 87 LYS A C 1
ATOM 712 O O . LYS A 1 87 ? -1.993 -11.128 14.961 1.00 74.81 87 LYS A O 1
ATOM 717 N N . LYS A 1 88 ? -2.757 -9.349 16.110 1.00 76.12 88 LYS A N 1
ATOM 718 C CA . LYS A 1 88 ? -1.461 -8.825 16.583 1.00 76.12 88 LYS A CA 1
ATOM 719 C C . LYS A 1 88 ? -0.445 -8.639 15.443 1.00 76.12 88 LYS A C 1
ATOM 721 O O . LYS A 1 88 ? 0.752 -8.833 15.642 1.00 76.12 88 LYS A O 1
ATOM 726 N N . ALA A 1 89 ? -0.929 -8.250 14.267 1.00 73.69 89 ALA A N 1
ATOM 727 C CA . ALA A 1 89 ? -0.147 -8.113 13.044 1.00 73.69 89 ALA A CA 1
ATOM 728 C C . ALA A 1 89 ? -0.126 -6.655 12.573 1.00 73.69 89 ALA A C 1
ATOM 730 O O . ALA A 1 89 ? -1.023 -5.877 12.899 1.00 73.69 89 ALA A O 1
ATOM 731 N N . VAL A 1 90 ? 0.908 -6.290 11.817 1.00 76.19 90 VAL A N 1
ATOM 732 C CA . VAL A 1 90 ? 1.003 -4.995 11.135 1.00 76.19 90 VAL A CA 1
ATOM 733 C C . VAL A 1 90 ? 0.933 -5.245 9.634 1.00 76.19 90 VAL A C 1
ATOM 735 O O . VAL A 1 90 ? 1.669 -6.078 9.112 1.00 76.19 90 VAL A O 1
ATOM 738 N N . GLU A 1 91 ? 0.041 -4.533 8.962 1.00 76.75 91 GLU A N 1
ATOM 739 C CA . GLU A 1 91 ? -0.241 -4.620 7.537 1.00 76.75 91 GLU A CA 1
ATOM 740 C C .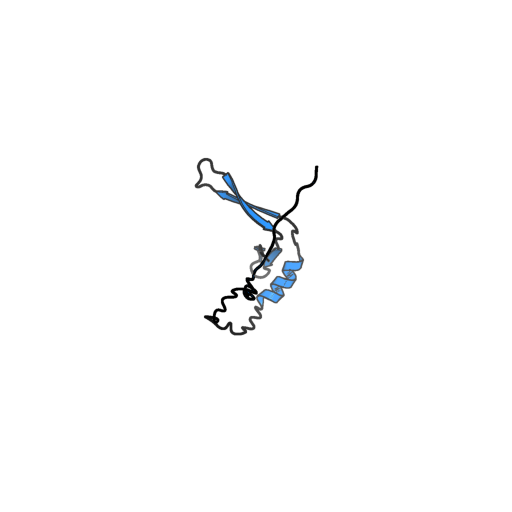 GLU A 1 91 ? 0.092 -3.276 6.874 1.00 76.75 91 GLU A C 1
ATOM 742 O O . GLU A 1 91 ? -0.186 -2.198 7.408 1.00 76.75 91 GLU A O 1
ATOM 747 N N . PHE A 1 92 ? 0.722 -3.345 5.702 1.00 76.44 92 PHE A N 1
ATOM 748 C CA . PHE A 1 92 ? 1.026 -2.177 4.880 1.00 76.44 92 PHE A CA 1
ATOM 749 C C . PHE A 1 92 ? -0.061 -2.026 3.826 1.00 76.44 92 PHE A C 1
ATOM 751 O O . PHE A 1 92 ? -0.238 -2.918 2.996 1.00 76.44 92 PHE A O 1
ATOM 758 N N . VAL A 1 93 ? -0.764 -0.893 3.841 1.00 76.00 93 VAL A N 1
ATOM 759 C CA . VAL A 1 93 ? -1.843 -0.623 2.892 1.00 76.00 93 VAL A CA 1
ATOM 760 C C . VAL A 1 93 ? -1.495 0.590 2.044 1.00 76.00 93 VAL A C 1
ATOM 762 O O . VAL A 1 93 ? -1.360 1.715 2.527 1.00 76.00 93 VAL A O 1
ATOM 765 N N . GLN A 1 94 ? -1.381 0.346 0.743 1.00 69.94 94 GLN A N 1
ATOM 766 C CA . GLN A 1 94 ? -1.293 1.380 -0.274 1.00 69.94 94 GLN A CA 1
ATOM 767 C C . GLN A 1 94 ? -2.701 1.657 -0.802 1.00 69.94 94 GLN A C 1
ATOM 769 O O . GLN A 1 94 ? -3.370 0.744 -1.283 1.00 69.94 94 GLN A O 1
ATOM 774 N N . ARG A 1 95 ? -3.132 2.919 -0.752 1.00 67.50 95 ARG A N 1
ATOM 775 C CA . ARG A 1 95 ? -4.349 3.373 -1.432 1.00 67.50 95 ARG A CA 1
ATOM 776 C C . ARG A 1 95 ? -3.931 4.249 -2.604 1.00 67.50 95 ARG A C 1
ATOM 778 O O . ARG A 1 95 ? -3.130 5.165 -2.431 1.00 67.50 95 ARG A O 1
ATOM 785 N N . GLN A 1 96 ? -4.400 3.908 -3.798 1.00 59.84 96 GLN A N 1
ATOM 786 C CA . GLN A 1 96 ? -4.351 4.813 -4.941 1.00 59.84 96 GLN A CA 1
ATOM 787 C C . GLN A 1 96 ? -5.660 5.596 -4.896 1.00 59.84 96 GLN A C 1
ATOM 789 O O . GLN A 1 96 ? -6.720 4.974 -4.906 1.00 59.84 96 GLN A O 1
ATOM 794 N N . ASN A 1 97 ? -5.568 6.916 -4.738 1.00 53.44 97 ASN A N 1
ATOM 795 C CA . ASN A 1 97 ? -6.718 7.798 -4.928 1.00 53.44 97 ASN A CA 1
ATOM 796 C C . ASN A 1 97 ? -6.914 8.068 -6.417 1.00 53.44 97 ASN A C 1
ATOM 798 O O . ASN A 1 97 ? -5.881 8.141 -7.124 1.00 53.44 97 ASN A O 1
#

pLDDT: mean 70.01, std 16.69, range [37.25, 95.88]

InterPro domains:
  IPR000156 Ran binding domain [PF00638] (49-96)
  IPR000156 Ran binding domain [PS50196] (25-97)
  IPR011993 PH-like domain superfamily [G3DSA:2.30.29.30] (21-97)